Protein AF-A0AAE0LCJ3-F1 (afdb_monomer)

Organism: NCBI:txid36881

Mean predicted aligned error: 20.48 Å

Structure (mmCIF, N/CA/C/O backbone):
data_AF-A0AAE0LCJ3-F1
#
_entry.id   AF-A0AAE0LCJ3-F1
#
loop_
_atom_site.group_PDB
_atom_site.id
_atom_site.type_symbol
_atom_site.label_atom_id
_atom_site.label_alt_id
_atom_site.label_comp_id
_atom_site.label_asym_id
_atom_site.label_entity_id
_atom_site.label_seq_id
_atom_site.pdbx_PDB_ins_code
_atom_site.Cartn_x
_atom_site.Cartn_y
_atom_site.Cartn_z
_atom_site.occupancy
_atom_site.B_iso_or_equiv
_atom_site.auth_seq_id
_atom_site.auth_comp_id
_atom_site.auth_asym_id
_atom_site.auth_atom_id
_atom_site.pdbx_PDB_model_num
ATOM 1 N N . MET A 1 1 ? -15.767 -0.896 13.770 1.00 51.53 1 MET A N 1
ATOM 2 C CA . MET A 1 1 ? -16.805 -0.049 14.406 1.00 51.53 1 MET A CA 1
ATOM 3 C C . MET A 1 1 ? -17.910 -0.872 15.081 1.00 51.53 1 MET A C 1
ATOM 5 O O . MET A 1 1 ? -18.064 -0.738 16.285 1.00 51.53 1 MET A O 1
ATOM 9 N N . CYS A 1 2 ? -18.606 -1.790 14.393 1.00 55.69 2 CYS A N 1
ATOM 10 C CA . CYS A 1 2 ? -19.722 -2.552 14.998 1.00 55.69 2 CYS A CA 1
ATOM 11 C C . CYS A 1 2 ? -19.365 -3.452 16.203 1.00 55.69 2 CYS A C 1
ATOM 13 O O . CYS A 1 2 ? -20.198 -3.648 17.085 1.00 55.69 2 CYS A O 1
ATOM 15 N N . ILE A 1 3 ? -18.140 -3.984 16.270 1.00 69.19 3 ILE A N 1
ATOM 16 C CA . ILE A 1 3 ? -17.719 -4.902 17.346 1.00 69.19 3 ILE A CA 1
ATOM 17 C C . ILE A 1 3 ? -17.522 -4.151 18.672 1.00 69.19 3 ILE A C 1
ATOM 19 O O . ILE A 1 3 ? -17.992 -4.606 19.710 1.00 69.19 3 ILE A O 1
ATOM 23 N N . HIS A 1 4 ? -16.929 -2.953 18.627 1.00 63.19 4 HIS A N 1
ATOM 24 C CA . HIS A 1 4 ? -16.735 -2.117 19.816 1.00 63.19 4 HIS A CA 1
ATOM 25 C C . HIS A 1 4 ? -18.063 -1.698 20.456 1.00 63.19 4 HIS A C 1
ATOM 27 O O . HIS A 1 4 ? -18.193 -1.747 21.672 1.00 63.19 4 HIS A O 1
ATOM 33 N N . ILE A 1 5 ? -19.074 -1.358 19.651 1.00 75.56 5 ILE A N 1
ATOM 34 C CA . ILE A 1 5 ? -20.389 -0.932 20.160 1.00 75.56 5 ILE A CA 1
ATOM 35 C C . ILE A 1 5 ? -21.119 -2.096 20.844 1.00 75.56 5 ILE A C 1
ATOM 37 O O . ILE A 1 5 ? -21.722 -1.910 21.901 1.00 75.56 5 ILE A O 1
ATOM 41 N N . LYS A 1 6 ? -21.045 -3.308 20.273 1.00 80.12 6 LYS A N 1
ATOM 42 C CA . LYS A 1 6 ? -21.622 -4.514 20.888 1.00 80.12 6 LYS A CA 1
ATOM 43 C C . LYS A 1 6 ? -20.909 -4.884 22.187 1.00 80.12 6 LYS A C 1
ATOM 45 O O . LYS A 1 6 ? -21.583 -5.178 23.168 1.00 80.12 6 LYS A O 1
ATOM 50 N N . LEU A 1 7 ? -19.578 -4.811 22.211 1.00 77.75 7 LEU A N 1
ATOM 51 C CA . LEU A 1 7 ? -18.782 -5.118 23.399 1.00 77.75 7 LEU A CA 1
ATOM 52 C C . LEU A 1 7 ? -19.051 -4.121 24.534 1.00 77.75 7 LEU A C 1
ATOM 54 O O . LEU A 1 7 ? -19.268 -4.535 25.666 1.00 77.75 7 LEU A O 1
ATOM 58 N N . VAL A 1 8 ? -19.116 -2.821 24.223 1.00 79.06 8 VAL A N 1
ATOM 59 C CA . VAL A 1 8 ? -19.426 -1.768 25.203 1.00 79.06 8 VAL A CA 1
ATOM 60 C C . VAL A 1 8 ? -20.844 -1.924 25.749 1.00 79.06 8 VAL A C 1
ATOM 62 O O . VAL A 1 8 ? -21.039 -1.789 26.952 1.00 79.06 8 VAL A O 1
ATOM 65 N N . LYS A 1 9 ? -21.831 -2.267 24.909 1.00 82.25 9 LYS A N 1
ATOM 66 C CA . LYS A 1 9 ? -23.195 -2.570 25.375 1.00 82.25 9 LYS A CA 1
ATOM 67 C C . LYS A 1 9 ? -23.233 -3.779 26.306 1.00 82.25 9 LYS A C 1
ATOM 69 O O . LYS A 1 9 ? -23.871 -3.698 27.350 1.00 82.25 9 LYS A O 1
ATOM 74 N N . LEU A 1 10 ? -22.541 -4.861 25.948 1.00 83.69 10 LEU A N 1
ATOM 75 C CA . LEU A 1 10 ? -22.468 -6.070 26.767 1.00 83.69 10 LEU A CA 1
ATOM 76 C C . LEU A 1 10 ? -21.806 -5.779 28.124 1.00 83.69 10 LEU A C 1
ATOM 78 O O . LEU A 1 10 ? -22.320 -6.203 29.153 1.00 83.69 10 LEU A O 1
ATOM 82 N N . LEU A 1 11 ? -20.725 -4.991 28.124 1.00 78.50 11 LEU A N 1
ATOM 83 C CA . LEU A 1 11 ? -20.030 -4.537 29.332 1.00 78.50 11 LEU A CA 1
ATOM 84 C C . LEU A 1 11 ? -20.900 -3.633 30.206 1.00 78.50 11 LEU A C 1
ATOM 86 O O . LEU A 1 11 ? -20.932 -3.808 31.417 1.00 78.50 11 LEU A O 1
ATOM 90 N N . LEU A 1 12 ? -21.642 -2.690 29.619 1.00 80.81 12 LEU A N 1
ATOM 91 C CA . LEU A 1 12 ? -22.576 -1.854 30.380 1.00 80.81 12 LEU A CA 1
ATOM 92 C C . LEU A 1 12 ? -23.681 -2.693 31.028 1.00 80.81 12 LEU A C 1
ATOM 94 O O . LEU A 1 12 ? -24.135 -2.390 32.130 1.00 80.81 12 LEU A O 1
ATOM 98 N N . GLN A 1 13 ? -24.127 -3.733 30.328 1.00 85.06 13 GLN A N 1
ATOM 99 C CA . GLN A 1 13 ? -25.192 -4.612 30.781 1.00 85.06 13 GLN A CA 1
ATOM 100 C C . GLN A 1 13 ? -24.727 -5.515 31.929 1.00 85.06 13 GLN A C 1
ATOM 102 O O . GLN A 1 13 ? -25.437 -5.630 32.926 1.00 85.06 13 GLN A O 1
ATOM 107 N N . THR A 1 14 ? -23.518 -6.079 31.851 1.00 78.12 14 THR A N 1
ATOM 108 C CA . THR A 1 14 ? -22.923 -6.846 32.957 1.00 78.12 14 THR A CA 1
ATOM 109 C C . THR A 1 14 ? -22.584 -5.963 34.153 1.00 78.12 14 THR A C 1
ATOM 111 O O . THR A 1 14 ? -22.810 -6.373 35.288 1.00 78.12 14 THR A O 1
ATOM 114 N N . LEU A 1 15 ? -22.133 -4.727 33.927 1.00 73.56 15 LEU A N 1
ATOM 115 C CA . LEU A 1 15 ? -21.819 -3.775 34.995 1.00 73.56 15 LEU A CA 1
ATOM 116 C C . LEU A 1 15 ? -23.085 -3.303 35.729 1.00 73.56 15 LEU A C 1
ATOM 118 O O . LEU A 1 15 ? -23.072 -3.200 36.952 1.00 73.56 15 LEU A O 1
ATOM 122 N N . LYS A 1 16 ? -24.207 -3.123 35.013 1.00 79.62 16 LYS A N 1
ATOM 123 C CA . LYS A 1 16 ? -25.534 -2.902 35.621 1.00 79.62 16 LYS A CA 1
ATOM 124 C C . LYS A 1 16 ? -25.980 -4.069 36.500 1.00 79.62 16 LYS A C 1
ATOM 126 O O . LYS A 1 16 ? -26.566 -3.833 37.548 1.00 79.62 16 LYS A O 1
ATOM 131 N N . TYR A 1 17 ? -25.710 -5.301 36.072 1.00 74.75 17 TYR A N 1
ATOM 132 C CA . TYR A 1 17 ? -26.092 -6.503 36.814 1.00 74.75 17 TYR A CA 1
ATOM 133 C C . TYR A 1 17 ? -25.251 -6.684 38.089 1.00 74.75 17 TYR A C 1
ATOM 135 O O . TYR A 1 17 ? -25.765 -7.088 39.123 1.00 74.75 17 TYR A O 1
ATOM 143 N N . PHE A 1 18 ? -23.964 -6.332 38.031 1.00 68.44 18 PHE A N 1
ATOM 144 C CA . PHE A 1 18 ? -23.027 -6.455 39.152 1.00 68.44 18 PHE A CA 1
ATOM 145 C C . PHE A 1 18 ? -23.106 -5.301 40.167 1.00 68.44 18 PHE A C 1
ATOM 147 O O . PHE A 1 18 ? -22.706 -5.467 41.317 1.00 68.44 18 PHE A O 1
ATOM 154 N N . ALA A 1 19 ? -23.621 -4.133 39.773 1.00 65.38 19 ALA A N 1
ATOM 155 C CA . ALA A 1 19 ? -23.730 -2.965 40.650 1.00 65.38 19 ALA A CA 1
ATOM 156 C C . ALA A 1 19 ? -24.717 -3.147 41.822 1.00 65.38 19 ALA A C 1
ATOM 158 O O . ALA A 1 19 ? -24.674 -2.359 42.762 1.00 65.38 19 ALA A O 1
ATOM 159 N N . ALA A 1 20 ? -25.582 -4.166 41.779 1.00 69.75 20 ALA A N 1
ATOM 160 C CA . ALA A 1 20 ? -26.589 -4.418 42.808 1.00 69.75 20 ALA A CA 1
ATOM 161 C C . ALA A 1 20 ? -26.038 -5.079 44.090 1.00 69.75 20 ALA A C 1
ATOM 163 O O . ALA A 1 20 ? -26.681 -4.966 45.126 1.00 69.75 20 ALA A O 1
ATOM 164 N N . ASP A 1 21 ? -24.861 -5.722 44.039 1.00 70.62 21 ASP A N 1
ATOM 165 C CA . ASP A 1 21 ? -24.383 -6.614 45.118 1.00 70.62 21 ASP A CA 1
ATOM 166 C C . ASP A 1 21 ? -22.917 -6.388 45.550 1.00 70.62 21 ASP A C 1
ATOM 168 O O . ASP A 1 21 ? -22.392 -7.090 46.417 1.00 70.62 21 ASP A O 1
ATOM 172 N N . LEU A 1 22 ? -22.197 -5.431 44.948 1.00 61.94 22 LEU A N 1
ATOM 173 C CA . LEU A 1 22 ? -20.758 -5.255 45.185 1.00 61.94 22 LEU A CA 1
ATOM 174 C C . LEU A 1 22 ? -20.407 -4.016 46.013 1.00 61.94 22 LEU A C 1
ATOM 176 O O . LEU A 1 22 ? -20.887 -2.914 45.766 1.00 61.94 22 LEU A O 1
ATOM 180 N N . GLN A 1 23 ? -19.451 -4.196 46.933 1.00 80.88 23 GLN A N 1
ATOM 181 C CA . GLN A 1 23 ? -18.834 -3.111 47.698 1.00 80.88 23 GLN A CA 1
ATOM 182 C C . GLN A 1 23 ? -18.319 -1.978 46.787 1.00 80.88 23 GLN A C 1
ATOM 184 O O . GLN A 1 23 ? -17.722 -2.260 45.738 1.00 80.88 23 GLN A O 1
ATOM 189 N N . PRO A 1 24 ? -18.451 -0.703 47.204 1.00 80.19 24 PRO A N 1
ATOM 190 C CA . PRO A 1 24 ? -18.135 0.467 46.376 1.00 80.19 24 PRO A CA 1
ATOM 191 C C . PRO A 1 24 ? -16.690 0.471 45.852 1.00 80.19 24 PRO A C 1
ATOM 193 O O . PRO A 1 24 ? -16.437 0.915 44.734 1.00 80.19 24 PRO A O 1
ATOM 196 N N . LEU A 1 25 ? -15.749 -0.105 46.609 1.00 84.12 25 LEU A N 1
ATOM 197 C CA . LEU A 1 25 ? -14.350 -0.278 46.202 1.00 84.12 25 LEU A CA 1
ATOM 198 C C . LEU A 1 25 ? -14.185 -1.148 44.947 1.00 84.12 25 LEU A C 1
ATOM 200 O O . LEU A 1 25 ? -13.394 -0.813 44.067 1.00 84.12 25 LEU A O 1
ATOM 204 N N . ARG A 1 26 ? -14.940 -2.249 44.829 1.00 84.06 26 ARG A N 1
ATOM 205 C CA . ARG A 1 26 ? -14.873 -3.116 43.642 1.00 84.06 26 ARG A CA 1
ATOM 206 C C . ARG A 1 26 ? -15.496 -2.446 42.421 1.00 84.06 26 ARG A C 1
ATOM 208 O O . ARG A 1 26 ? -14.988 -2.615 41.317 1.00 84.06 26 ARG A O 1
ATOM 215 N N . LEU A 1 27 ? -16.562 -1.675 42.625 1.00 82.94 27 LEU A N 1
ATOM 216 C CA . LEU A 1 27 ? -17.198 -0.880 41.575 1.00 82.94 27 LEU A CA 1
ATOM 217 C C . LEU A 1 27 ? -16.239 0.184 41.030 1.00 82.94 27 LEU A C 1
ATOM 219 O O . LEU A 1 27 ? -16.097 0.317 39.817 1.00 82.94 27 LEU A O 1
ATOM 223 N N . LEU A 1 28 ? -15.523 0.877 41.919 1.00 87.44 28 LEU A N 1
ATOM 224 C CA . LEU A 1 28 ? -14.515 1.867 41.545 1.00 87.44 28 LEU A CA 1
ATOM 225 C C . LEU A 1 28 ? -13.341 1.229 40.788 1.00 87.44 28 LEU A C 1
ATOM 227 O O . LEU A 1 28 ? -12.918 1.766 39.765 1.00 87.44 28 LEU A O 1
ATOM 231 N N . LEU A 1 29 ? -12.868 0.055 41.224 1.00 89.31 29 LEU A N 1
ATOM 232 C CA . LEU A 1 29 ? -11.838 -0.711 40.512 1.00 89.31 29 LEU A CA 1
ATOM 233 C C . LEU A 1 29 ? -12.298 -1.110 39.099 1.00 89.31 29 LEU A C 1
ATOM 235 O O . LEU A 1 29 ? -11.558 -0.921 38.136 1.00 89.31 29 LEU A O 1
ATOM 239 N N . LEU A 1 30 ? -13.520 -1.634 38.963 1.00 86.00 30 LEU A N 1
ATOM 240 C CA . LEU A 1 30 ? -14.101 -2.012 37.670 1.00 86.00 30 LEU A CA 1
ATOM 241 C C . LEU A 1 30 ? -14.258 -0.808 36.743 1.00 86.00 30 LEU A C 1
ATOM 243 O O . LEU A 1 30 ? -13.934 -0.904 35.561 1.00 86.00 30 LEU A O 1
ATOM 247 N N . LEU A 1 31 ? -14.721 0.324 37.274 1.00 86.44 31 LEU A N 1
ATOM 248 C CA . LEU A 1 31 ? -14.849 1.567 36.522 1.00 86.44 31 LEU A CA 1
ATOM 249 C C . LEU A 1 31 ? -13.482 2.051 36.021 1.00 86.44 31 LEU A C 1
ATOM 251 O O . LEU A 1 31 ? -13.349 2.394 34.848 1.00 86.44 31 LEU A O 1
ATOM 255 N N . LEU A 1 32 ? -12.463 2.040 36.886 1.00 91.25 32 LEU A N 1
ATOM 256 C CA . LEU A 1 32 ? -11.096 2.419 36.529 1.00 91.25 32 LEU A CA 1
ATOM 257 C C . LEU A 1 32 ? -10.536 1.500 35.436 1.00 91.25 32 LEU A C 1
ATOM 259 O O . LEU A 1 32 ? -9.982 1.979 34.448 1.00 91.25 32 LEU A O 1
ATOM 263 N N . LEU A 1 33 ? -10.730 0.186 35.577 1.00 89.56 33 LEU A N 1
ATOM 264 C CA . LEU A 1 33 ? -10.287 -0.801 34.597 1.00 89.56 33 LEU A CA 1
ATOM 265 C C . LEU A 1 33 ? -11.012 -0.631 33.255 1.00 89.56 33 LEU A C 1
ATOM 267 O O . LEU A 1 33 ? -10.385 -0.726 32.200 1.00 89.56 33 LEU A O 1
ATOM 271 N N . LEU A 1 34 ? -12.312 -0.330 33.280 1.00 87.94 34 LEU A N 1
ATOM 272 C CA . LEU A 1 34 ? -13.101 -0.032 32.086 1.00 87.94 34 LEU A CA 1
ATOM 273 C C . LEU A 1 34 ? -12.583 1.228 31.380 1.00 87.94 34 LEU A C 1
ATOM 275 O O . LEU A 1 34 ? -12.367 1.202 30.170 1.00 87.94 34 LEU A O 1
ATOM 279 N N . LEU A 1 35 ? -12.353 2.311 32.127 1.00 89.81 35 LEU A N 1
ATOM 280 C CA . LEU A 1 35 ? -11.801 3.567 31.611 1.00 89.81 35 LEU A CA 1
ATOM 281 C C . LEU A 1 35 ? -10.420 3.362 30.987 1.00 89.81 35 LEU A C 1
ATOM 283 O O . LEU A 1 35 ? -10.173 3.846 29.882 1.00 89.81 35 LEU A O 1
ATOM 287 N N . LEU A 1 36 ? -9.549 2.604 31.655 1.00 92.50 36 LEU A N 1
ATOM 288 C CA . LEU A 1 36 ? -8.220 2.268 31.151 1.00 92.50 36 LEU A CA 1
ATOM 289 C C . LEU A 1 36 ? -8.296 1.416 29.879 1.00 92.50 36 LEU A C 1
ATOM 291 O O . LEU A 1 36 ? -7.591 1.672 28.908 1.00 92.50 36 LEU A O 1
ATOM 295 N N . SER A 1 37 ? -9.184 0.424 29.853 1.00 87.56 37 SER A N 1
ATOM 296 C CA . SER A 1 37 ? -9.390 -0.422 28.672 1.00 87.56 37 SER A CA 1
ATOM 297 C C . SER A 1 37 ? -9.914 0.394 27.491 1.00 87.56 37 SER A C 1
ATOM 299 O O . SER A 1 37 ? -9.495 0.195 26.349 1.00 87.56 37 SER A O 1
ATOM 301 N N . LEU A 1 38 ? -10.816 1.341 27.759 1.00 88.69 38 LEU A N 1
ATOM 302 C CA . LEU A 1 38 ? -11.376 2.220 26.744 1.00 88.69 38 LEU A CA 1
ATOM 303 C C . LEU A 1 38 ? -10.308 3.154 26.170 1.00 88.69 38 LEU A C 1
ATOM 305 O O . LEU A 1 38 ? -10.170 3.217 24.947 1.00 88.69 38 LEU A O 1
ATOM 309 N N . SER A 1 39 ? -9.526 3.824 27.019 1.00 92.44 39 SER A N 1
ATOM 310 C CA . SER A 1 39 ? -8.459 4.725 26.570 1.00 92.44 39 SER A CA 1
ATOM 311 C C . SER A 1 39 ? -7.391 3.981 25.765 1.00 92.44 39 SER A C 1
ATOM 313 O O . SE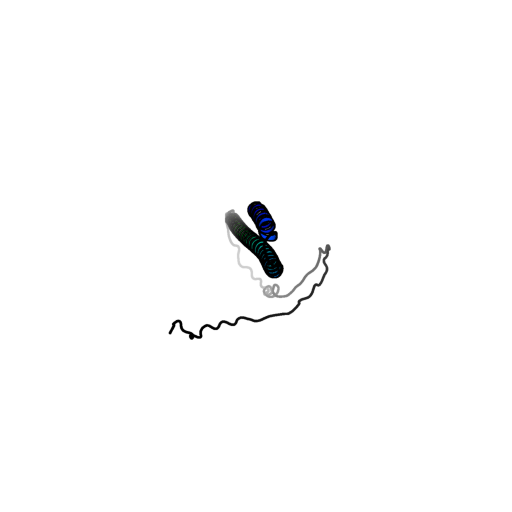R A 1 39 ? -6.974 4.455 24.707 1.00 92.44 39 SER A O 1
ATOM 315 N N . LEU A 1 40 ? -7.023 2.772 26.196 1.00 90.31 40 LEU A N 1
ATOM 316 C CA . LEU A 1 40 ? -6.055 1.925 25.505 1.00 90.31 40 LEU A CA 1
ATOM 317 C C . LEU A 1 40 ? -6.590 1.419 24.158 1.00 90.31 40 LEU A C 1
ATOM 319 O O . LEU A 1 40 ? -5.865 1.385 23.167 1.00 90.31 40 LEU A O 1
ATOM 323 N N . SER A 1 41 ? -7.880 1.091 24.072 1.00 89.75 41 SER A N 1
ATOM 324 C CA . SER A 1 41 ? -8.492 0.715 22.793 1.00 89.75 41 SER A CA 1
ATOM 325 C C . SER A 1 41 ? -8.528 1.875 21.792 1.00 89.75 41 SER A C 1
ATOM 327 O O . SER A 1 41 ? -8.272 1.679 20.602 1.00 89.75 41 SER A O 1
ATOM 329 N N . GLN A 1 42 ? -8.790 3.096 22.267 1.00 91.06 42 GLN A N 1
ATOM 330 C CA . GLN A 1 42 ? -8.796 4.291 21.429 1.00 91.06 42 GLN A CA 1
ATOM 331 C C . GLN A 1 42 ? -7.393 4.608 20.914 1.00 91.06 42 GLN A C 1
ATOM 333 O O . GLN A 1 42 ? -7.226 4.799 19.709 1.00 91.06 42 GLN A O 1
ATOM 338 N N . SER A 1 43 ? -6.381 4.594 21.783 1.00 92.25 43 SER A N 1
ATOM 339 C CA . SER A 1 43 ? -4.998 4.864 21.380 1.00 92.25 43 SER A CA 1
ATOM 340 C C . SER A 1 43 ? -4.486 3.841 20.364 1.00 92.25 43 SER A C 1
ATOM 342 O O . SER A 1 43 ? -3.920 4.231 19.343 1.00 92.25 43 SER A O 1
ATOM 344 N N . LEU A 1 44 ? -4.772 2.550 20.562 1.00 91.88 44 LEU A N 1
ATOM 345 C CA . LEU A 1 44 ? -4.441 1.503 19.592 1.00 91.88 44 LEU A CA 1
ATOM 346 C C . LEU A 1 44 ? -5.153 1.710 18.254 1.00 91.88 44 LEU A C 1
ATOM 348 O O . LEU A 1 44 ? -4.537 1.562 17.200 1.00 91.88 44 LEU A O 1
ATOM 352 N N . SER A 1 45 ? -6.434 2.083 18.271 1.00 90.31 45 SER A N 1
ATOM 353 C CA . SER A 1 45 ? -7.183 2.333 17.036 1.00 90.31 45 SER A CA 1
ATOM 354 C C . SER A 1 45 ? -6.606 3.501 16.228 1.00 90.31 45 SER A C 1
ATOM 356 O O . SER A 1 45 ? -6.482 3.400 15.006 1.00 90.31 45 SER A O 1
ATOM 358 N N . LEU A 1 46 ? -6.184 4.574 16.907 1.00 92.12 46 LEU A N 1
ATOM 359 C CA . LEU A 1 46 ? -5.528 5.721 16.283 1.00 92.12 46 LEU A CA 1
ATOM 360 C C . LEU A 1 46 ? -4.146 5.351 15.746 1.00 92.12 46 LEU A C 1
ATOM 362 O O . LEU A 1 46 ? -3.802 5.747 14.635 1.00 92.12 46 LEU A O 1
ATOM 366 N N . LEU A 1 47 ? -3.378 4.552 16.487 1.00 94.69 47 LEU A N 1
ATOM 367 C CA . LEU A 1 47 ? -2.068 4.079 16.051 1.00 94.69 47 LEU A CA 1
ATOM 368 C C . LEU A 1 47 ? -2.172 3.198 14.799 1.00 94.69 47 LEU A C 1
ATOM 370 O O . LEU A 1 47 ? -1.416 3.392 13.850 1.00 94.69 47 LEU A O 1
ATOM 374 N N . LEU A 1 48 ? -3.143 2.282 14.746 1.00 94.12 48 LEU A N 1
ATOM 375 C CA . LEU A 1 48 ? -3.405 1.469 13.556 1.00 94.12 48 LEU A CA 1
ATOM 376 C C . LEU A 1 48 ? -3.840 2.323 12.361 1.00 94.12 48 LEU A C 1
ATOM 378 O O . LEU A 1 48 ? -3.398 2.079 11.236 1.00 94.12 48 LEU A O 1
ATOM 382 N N . LEU A 1 49 ? -4.685 3.332 12.590 1.00 94.19 49 LEU A N 1
ATOM 383 C CA . LEU A 1 49 ? -5.086 4.275 11.549 1.00 94.19 49 LEU A CA 1
ATOM 384 C C . LEU A 1 49 ? -3.877 5.050 11.011 1.00 94.19 49 LEU A C 1
ATOM 386 O O . LEU A 1 49 ? -3.707 5.145 9.796 1.00 94.19 49 LEU A O 1
ATOM 390 N N . LEU A 1 50 ? -3.021 5.552 11.902 1.00 95.56 50 LEU A N 1
ATOM 391 C CA . LEU A 1 50 ? -1.803 6.273 11.546 1.00 95.56 50 LEU A CA 1
ATOM 392 C C . LEU A 1 50 ? -0.841 5.387 10.752 1.00 95.56 50 LEU A C 1
ATOM 394 O O . LEU A 1 50 ? -0.321 5.815 9.726 1.00 95.56 50 LEU A O 1
ATOM 398 N N . LEU A 1 51 ? -0.648 4.137 11.175 1.00 95.81 51 LEU A N 1
ATOM 399 C CA . LEU A 1 51 ? 0.210 3.183 10.475 1.00 95.81 51 LEU A CA 1
ATOM 400 C C . LEU A 1 51 ? -0.324 2.872 9.070 1.00 95.81 51 LEU A C 1
ATOM 402 O O . LEU A 1 51 ? 0.441 2.802 8.109 1.00 95.81 51 LEU A O 1
ATOM 406 N N . ARG A 1 52 ? -1.648 2.746 8.928 1.00 95.50 52 ARG A N 1
ATOM 407 C CA . ARG A 1 52 ? -2.299 2.550 7.628 1.00 95.50 52 ARG A CA 1
ATOM 408 C C . ARG A 1 52 ? -2.140 3.768 6.720 1.00 95.50 52 ARG A C 1
ATOM 410 O O . ARG A 1 52 ? -1.847 3.600 5.540 1.00 95.50 52 ARG A O 1
ATOM 417 N N . LEU A 1 53 ? -2.308 4.975 7.260 1.00 96.12 53 LEU A N 1
ATOM 418 C CA . LEU A 1 53 ? -2.066 6.227 6.538 1.00 96.12 53 LEU A CA 1
ATOM 419 C C . LEU A 1 53 ? -0.608 6.332 6.087 1.00 96.12 53 LEU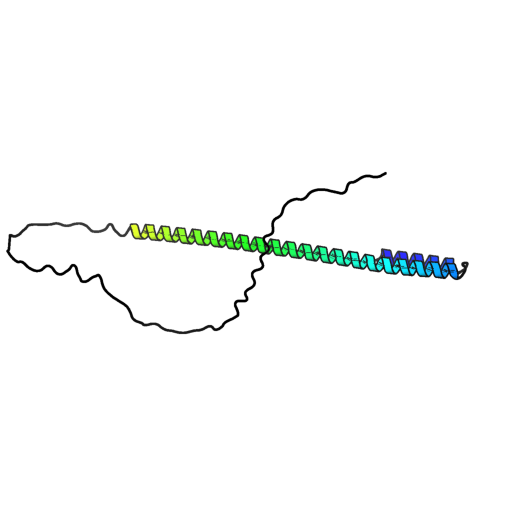 A C 1
ATOM 421 O O . LEU A 1 53 ? -0.354 6.659 4.933 1.00 96.12 53 LEU A O 1
ATOM 425 N N . LEU A 1 54 ? 0.340 5.995 6.963 1.00 96.81 54 LEU A N 1
ATOM 426 C CA . LEU A 1 54 ? 1.766 5.995 6.649 1.00 96.81 54 LEU A CA 1
ATOM 427 C C . LEU A 1 54 ? 2.098 4.991 5.539 1.00 96.81 54 LEU A C 1
ATOM 429 O O . LEU A 1 54 ? 2.817 5.327 4.604 1.00 96.81 54 LEU A O 1
ATOM 433 N N . SER A 1 55 ? 1.545 3.779 5.609 1.00 97.00 55 SER A N 1
ATOM 434 C CA . SER A 1 55 ? 1.705 2.767 4.561 1.00 97.00 55 SER A CA 1
ATOM 435 C C . SER A 1 55 ? 1.141 3.243 3.219 1.00 97.00 55 SER A C 1
ATOM 437 O O . SER A 1 55 ? 1.795 3.074 2.192 1.00 97.00 55 SER A O 1
ATOM 439 N N . LEU A 1 56 ? -0.027 3.890 3.222 1.00 97.19 56 LEU A N 1
ATOM 440 C CA . LEU A 1 56 ? -0.631 4.452 2.014 1.00 97.19 56 LEU A CA 1
ATOM 441 C C . LEU A 1 56 ? 0.206 5.601 1.443 1.00 97.19 56 LEU A C 1
ATOM 443 O O . LEU A 1 56 ? 0.412 5.662 0.234 1.00 97.19 56 LEU A O 1
ATOM 447 N N . LEU A 1 57 ? 0.731 6.477 2.302 1.00 97.44 57 LEU A N 1
ATOM 448 C CA . LEU A 1 57 ? 1.632 7.554 1.901 1.00 97.44 57 LEU A CA 1
ATOM 449 C C . LEU A 1 57 ? 2.919 7.000 1.278 1.00 97.44 57 LEU A C 1
ATOM 451 O O . LEU A 1 57 ? 3.350 7.479 0.233 1.00 97.44 57 LEU A O 1
ATOM 455 N N . LEU A 1 58 ? 3.509 5.969 1.889 1.00 97.62 58 LEU A N 1
ATOM 456 C CA . LEU A 1 58 ? 4.702 5.304 1.370 1.00 97.62 58 LEU A CA 1
ATOM 457 C C . LEU A 1 58 ? 4.431 4.652 0.009 1.00 97.62 58 LEU A C 1
ATOM 459 O O . LEU A 1 58 ? 5.239 4.785 -0.906 1.00 97.62 58 LEU A O 1
ATOM 463 N N . LEU A 1 59 ? 3.281 3.990 -0.143 1.00 97.69 59 LEU A N 1
ATOM 464 C CA . LEU A 1 59 ? 2.857 3.403 -1.411 1.00 97.69 59 LEU A CA 1
ATOM 465 C C . LEU A 1 59 ? 2.688 4.474 -2.494 1.00 97.69 59 LEU A C 1
ATOM 467 O O . LEU A 1 59 ? 3.157 4.292 -3.614 1.00 97.69 59 LEU A O 1
ATOM 471 N N . LEU A 1 60 ? 2.054 5.599 -2.157 1.00 98.00 60 LEU A N 1
ATOM 472 C CA . LEU A 1 60 ? 1.880 6.723 -3.073 1.00 98.00 60 LEU A CA 1
ATOM 473 C C . LEU A 1 60 ? 3.231 7.313 -3.493 1.00 98.00 60 LEU A C 1
ATOM 475 O O . LEU A 1 60 ? 3.442 7.578 -4.674 1.00 98.00 60 LEU A O 1
ATOM 479 N N . LEU A 1 61 ? 4.154 7.480 -2.545 1.00 97.94 61 LEU A N 1
ATOM 480 C CA . LEU A 1 61 ? 5.505 7.962 -2.818 1.00 97.94 61 LEU A CA 1
ATOM 481 C C . LEU A 1 61 ? 6.262 7.006 -3.747 1.00 97.94 61 LEU A C 1
ATOM 483 O O . LEU A 1 61 ? 6.892 7.451 -4.704 1.00 97.94 61 LEU A O 1
ATOM 487 N N . LEU A 1 62 ? 6.170 5.698 -3.496 1.00 97.94 62 LEU A N 1
ATOM 488 C CA . LEU A 1 62 ? 6.779 4.676 -4.344 1.00 97.94 62 LEU A CA 1
ATOM 489 C C . LEU A 1 62 ? 6.193 4.700 -5.760 1.00 97.94 62 LEU A C 1
ATOM 491 O O . LEU A 1 62 ? 6.940 4.641 -6.734 1.00 97.94 62 LEU A O 1
ATOM 495 N N . LEU A 1 63 ? 4.870 4.828 -5.882 1.00 98.12 63 LEU A N 1
ATOM 496 C CA . LEU A 1 63 ? 4.190 4.930 -7.170 1.00 98.12 63 LEU A CA 1
ATOM 497 C C . LEU A 1 63 ? 4.627 6.183 -7.936 1.00 98.12 63 LEU A C 1
ATOM 499 O O . LEU A 1 63 ? 4.904 6.108 -9.130 1.00 98.12 63 LEU A O 1
ATOM 503 N N . LEU A 1 64 ? 4.727 7.323 -7.249 1.00 98.25 64 LEU A N 1
ATOM 504 C CA . LEU A 1 64 ? 5.200 8.572 -7.836 1.00 98.25 64 LEU A CA 1
ATOM 505 C C . LEU A 1 64 ? 6.646 8.446 -8.325 1.00 98.25 64 LEU A C 1
ATOM 507 O O . LEU A 1 64 ? 6.960 8.884 -9.429 1.00 98.25 64 LEU A O 1
ATOM 511 N N . LEU A 1 65 ? 7.517 7.818 -7.531 1.00 98.25 65 LEU A N 1
ATOM 512 C CA . LEU A 1 65 ? 8.904 7.567 -7.911 1.00 98.25 65 LEU A CA 1
ATOM 513 C C . LEU A 1 65 ? 8.989 6.659 -9.143 1.00 98.25 65 LEU A C 1
ATOM 515 O O . LEU A 1 65 ? 9.746 6.949 -10.067 1.00 98.25 65 LEU A O 1
ATOM 519 N N . LEU A 1 66 ? 8.193 5.589 -9.177 1.00 98.38 66 LEU A N 1
ATOM 520 C CA . LEU A 1 66 ? 8.121 4.682 -10.320 1.00 98.38 66 LEU A CA 1
ATOM 521 C C . LEU A 1 66 ? 7.648 5.413 -11.581 1.00 98.38 66 LEU A C 1
ATOM 523 O O . LEU A 1 66 ? 8.230 5.238 -12.650 1.00 98.38 66 LEU A O 1
ATOM 527 N N . LEU A 1 67 ? 6.627 6.263 -11.455 1.00 98.19 67 LEU A N 1
ATOM 528 C CA . LEU A 1 67 ? 6.121 7.073 -12.558 1.00 98.19 67 LEU A CA 1
ATOM 529 C C . LEU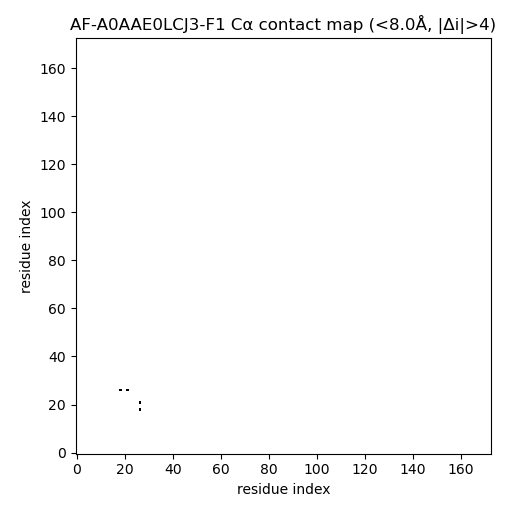 A 1 67 ? 7.180 8.059 -13.067 1.00 98.19 67 LEU A C 1
ATOM 531 O O . LEU A 1 67 ? 7.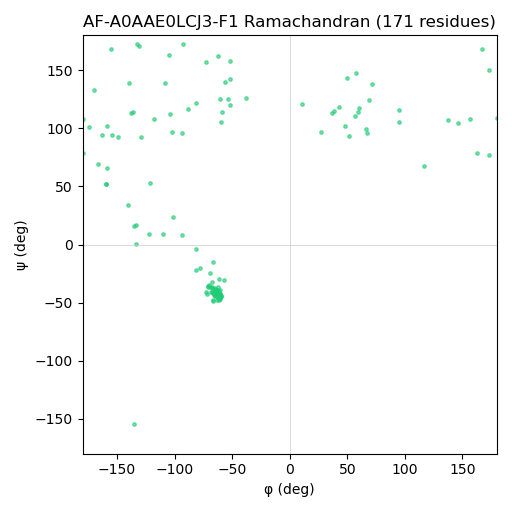366 8.190 -14.275 1.00 98.19 67 LEU A O 1
ATOM 535 N N . LEU A 1 68 ? 7.900 8.720 -12.158 1.00 98.38 68 LEU A N 1
ATOM 536 C CA . LEU A 1 68 ? 8.985 9.633 -12.509 1.00 98.38 68 LEU A CA 1
ATOM 537 C C . LEU A 1 68 ? 10.114 8.902 -13.244 1.00 98.38 68 LEU A C 1
ATOM 539 O O . LEU A 1 68 ? 10.613 9.396 -14.253 1.00 98.38 68 LEU A O 1
ATOM 543 N N . LEU A 1 69 ? 10.490 7.713 -12.770 1.00 98.31 69 LEU A N 1
ATOM 544 C CA . LEU A 1 69 ? 11.494 6.874 -13.417 1.00 98.31 69 LEU A CA 1
ATOM 545 C C . LEU A 1 69 ? 11.051 6.458 -14.824 1.00 98.31 69 LEU A C 1
ATOM 547 O O . LEU A 1 69 ? 11.837 6.544 -15.766 1.00 98.31 69 LEU A O 1
ATOM 551 N N . LEU A 1 70 ? 9.791 6.046 -14.980 1.00 98.31 70 LEU A N 1
ATOM 552 C CA . LEU A 1 70 ? 9.222 5.687 -16.276 1.00 98.31 70 LEU A CA 1
ATOM 553 C C . LEU A 1 70 ? 9.235 6.879 -17.241 1.00 98.31 70 LEU A C 1
ATOM 555 O O . LEU A 1 70 ? 9.620 6.730 -18.399 1.00 98.31 70 LEU A O 1
ATOM 559 N N . LEU A 1 71 ? 8.854 8.064 -16.760 1.00 98.25 71 LEU A N 1
ATOM 560 C CA . LEU A 1 71 ? 8.885 9.293 -17.547 1.00 98.25 71 LEU A CA 1
ATOM 561 C C . LEU A 1 71 ? 10.311 9.636 -17.992 1.00 98.25 71 LEU A C 1
ATOM 563 O O . LEU A 1 71 ? 10.527 9.969 -19.157 1.00 98.25 71 LEU A O 1
ATOM 567 N N . LEU A 1 72 ? 11.287 9.520 -17.089 1.00 98.25 72 LEU A N 1
ATOM 568 C CA . LEU A 1 72 ? 12.695 9.749 -17.404 1.00 98.25 72 LEU A CA 1
ATOM 569 C C . LEU A 1 72 ? 13.197 8.765 -18.468 1.00 98.25 72 LEU A C 1
ATOM 571 O O . LEU A 1 72 ? 13.868 9.172 -19.415 1.00 98.25 72 LEU A O 1
ATOM 575 N N . LEU A 1 73 ? 12.843 7.485 -18.340 1.00 98.25 73 LEU A N 1
ATOM 576 C CA . LEU A 1 73 ? 13.196 6.455 -19.314 1.00 98.25 73 LEU A CA 1
ATOM 577 C C . LEU A 1 73 ? 12.588 6.754 -20.690 1.00 98.25 73 LEU A C 1
ATOM 579 O O . LEU A 1 73 ? 13.278 6.655 -21.704 1.00 98.25 73 LEU A O 1
ATOM 583 N N . LEU A 1 74 ? 11.317 7.157 -20.731 1.00 98.25 74 LEU A N 1
ATOM 584 C CA . LEU A 1 74 ? 10.639 7.537 -21.968 1.00 98.25 74 LEU A CA 1
ATOM 585 C C . LEU A 1 74 ? 11.312 8.748 -22.626 1.00 98.25 74 LEU A C 1
ATOM 587 O O . LEU A 1 74 ? 11.539 8.744 -23.835 1.00 98.25 74 LEU A O 1
ATOM 591 N N . LEU A 1 75 ? 11.669 9.762 -21.835 1.00 98.06 75 LEU A N 1
ATOM 592 C CA . LEU A 1 75 ? 12.376 10.943 -22.323 1.00 98.06 75 LEU A CA 1
ATOM 593 C C . LEU A 1 75 ? 13.747 10.574 -22.903 1.00 98.06 75 LEU A C 1
ATOM 595 O O . LEU A 1 75 ? 14.112 11.058 -23.973 1.00 98.06 75 LEU A O 1
ATOM 599 N N . LEU A 1 76 ? 14.487 9.691 -22.230 1.00 98.12 76 LEU A N 1
ATOM 600 C CA . LEU A 1 76 ? 15.771 9.190 -22.714 1.00 98.12 76 LEU A CA 1
ATOM 601 C C . LEU A 1 76 ? 15.616 8.439 -24.042 1.00 98.12 76 LEU A C 1
ATOM 603 O O . LEU A 1 76 ? 16.388 8.668 -24.974 1.00 98.12 76 LEU A O 1
ATOM 607 N N . LEU A 1 77 ? 14.603 7.576 -24.150 1.00 98.00 77 LEU A N 1
ATOM 608 C CA . LEU A 1 77 ? 14.306 6.845 -25.380 1.00 98.00 77 LEU A CA 1
ATOM 609 C C . LEU A 1 77 ? 13.970 7.802 -26.531 1.00 98.00 77 LEU A C 1
ATOM 611 O O . LEU A 1 77 ? 14.481 7.640 -27.640 1.00 98.00 77 LEU A O 1
ATOM 615 N N . LEU A 1 78 ? 13.151 8.821 -26.262 1.00 97.94 78 LEU A N 1
ATOM 616 C CA . LEU A 1 78 ? 12.803 9.849 -27.237 1.00 97.94 78 LEU A CA 1
ATOM 617 C C . LEU A 1 78 ? 14.042 10.627 -27.694 1.00 97.94 78 LEU A C 1
ATOM 619 O O . LEU A 1 78 ? 14.224 10.841 -28.891 1.00 97.94 78 LEU A O 1
ATOM 623 N N . LEU A 1 79 ? 14.917 11.011 -26.762 1.00 97.81 79 LEU A N 1
ATOM 624 C CA . LEU A 1 79 ? 16.168 11.698 -27.074 1.00 97.81 79 LEU A CA 1
ATOM 625 C C . LEU A 1 79 ? 17.068 10.838 -27.969 1.00 97.81 79 LEU A C 1
ATOM 627 O O . LEU A 1 79 ? 17.611 11.334 -28.957 1.00 97.81 79 LEU A O 1
ATOM 631 N N . LEU A 1 80 ? 17.194 9.546 -27.659 1.00 97.69 80 LEU A N 1
ATOM 632 C CA . LEU A 1 80 ? 17.973 8.604 -28.458 1.00 97.69 80 LEU A CA 1
ATOM 633 C C . LEU A 1 80 ? 17.396 8.452 -29.872 1.00 97.69 80 LEU A C 1
ATOM 635 O O . LEU A 1 80 ? 18.145 8.458 -30.852 1.00 97.69 80 LEU A O 1
ATOM 639 N N . LEU A 1 81 ? 16.069 8.361 -29.992 1.00 97.56 81 LEU A N 1
ATOM 640 C CA . LEU A 1 81 ? 15.382 8.312 -31.281 1.00 97.56 81 LEU A CA 1
ATOM 641 C C . LEU A 1 81 ? 15.646 9.580 -32.100 1.00 97.56 81 LEU A C 1
ATOM 643 O O . LEU A 1 81 ? 15.979 9.494 -33.283 1.00 97.56 81 LEU A O 1
ATOM 647 N N . LEU A 1 82 ? 15.554 10.750 -31.467 1.00 97.25 82 LEU A N 1
ATOM 648 C CA . LEU A 1 82 ? 15.799 12.038 -32.110 1.00 97.25 82 LEU A CA 1
ATOM 649 C C . LEU A 1 82 ? 17.255 12.166 -32.579 1.00 97.25 82 LEU A C 1
ATOM 651 O O . LEU A 1 82 ? 17.514 12.632 -33.689 1.00 97.25 82 LEU A O 1
ATOM 655 N N . LEU A 1 83 ? 18.207 11.703 -31.764 1.00 97.25 83 LEU A N 1
ATOM 656 C CA . LEU A 1 83 ? 19.623 11.675 -32.119 1.00 97.25 83 LEU A CA 1
ATOM 657 C C . LEU A 1 83 ? 19.877 10.759 -33.320 1.00 97.25 83 LEU A C 1
ATOM 659 O O . LEU A 1 83 ? 20.558 11.162 -34.263 1.00 97.25 83 LEU A O 1
ATOM 663 N N . ARG A 1 84 ? 19.287 9.558 -33.329 1.00 97.38 84 ARG A N 1
ATOM 664 C CA . ARG A 1 84 ? 19.373 8.625 -34.461 1.00 97.38 84 ARG A CA 1
ATOM 665 C C . ARG A 1 84 ? 18.799 9.239 -35.736 1.00 97.38 84 ARG A C 1
ATOM 667 O O . ARG A 1 84 ? 19.428 9.138 -36.788 1.00 97.38 84 ARG A O 1
ATOM 674 N N . LEU A 1 85 ? 17.648 9.906 -35.642 1.00 97.38 85 LEU A N 1
ATOM 675 C CA . LEU A 1 85 ? 17.035 10.595 -36.775 1.00 97.38 85 LEU A CA 1
ATOM 676 C C . LEU A 1 85 ? 17.961 11.695 -37.309 1.00 97.38 85 LEU A C 1
ATOM 678 O O . LEU A 1 85 ? 18.242 11.736 -38.505 1.00 97.38 85 LEU A O 1
ATOM 682 N N . ARG A 1 86 ? 18.515 12.533 -36.428 1.00 97.25 86 ARG A N 1
ATOM 683 C CA . ARG A 1 86 ? 19.453 13.595 -36.813 1.00 97.25 86 ARG A CA 1
ATOM 684 C C . ARG A 1 86 ? 20.705 13.042 -37.496 1.00 97.25 86 ARG A C 1
ATOM 686 O O . ARG A 1 86 ? 21.112 13.578 -38.522 1.00 97.25 86 ARG A O 1
ATOM 693 N N . LEU A 1 87 ? 21.288 11.965 -36.967 1.00 96.31 87 LEU A N 1
ATOM 694 C CA . LEU A 1 87 ? 22.438 11.294 -37.582 1.00 96.31 87 LEU A CA 1
ATOM 695 C C . LEU A 1 87 ? 22.093 10.732 -38.966 1.00 96.31 87 LEU A C 1
ATOM 697 O O . LEU A 1 87 ? 22.865 10.912 -39.903 1.00 96.31 87 LEU A O 1
ATOM 701 N N . SER A 1 88 ? 20.918 10.114 -39.121 1.00 96.56 88 SER A N 1
ATOM 702 C CA . SER A 1 88 ? 20.471 9.597 -40.420 1.00 96.56 88 SER A CA 1
ATOM 703 C C . SER A 1 88 ? 20.263 10.705 -41.459 1.00 96.56 88 SER A C 1
ATOM 705 O O . SER A 1 88 ? 20.665 10.548 -42.609 1.00 96.56 88 SER A O 1
ATOM 707 N N . LEU A 1 89 ? 19.719 11.856 -41.049 1.00 95.12 89 LEU A N 1
ATOM 708 C CA . LEU A 1 89 ? 19.553 13.024 -41.915 1.00 95.12 89 LEU A CA 1
ATOM 709 C C . LEU A 1 89 ? 20.900 13.625 -42.326 1.00 95.12 89 LEU A C 1
ATOM 711 O O . LEU A 1 89 ? 21.079 13.970 -43.491 1.00 95.12 89 LEU A O 1
ATOM 715 N N . LEU A 1 90 ? 21.856 13.718 -41.395 1.00 95.25 90 LEU A N 1
ATOM 716 C CA . LEU A 1 90 ? 23.214 14.181 -41.692 1.00 95.25 90 LEU A CA 1
ATOM 717 C C . LEU A 1 90 ? 23.913 13.263 -42.698 1.00 95.25 90 LEU A C 1
ATOM 719 O O . LEU A 1 90 ? 24.492 13.755 -43.662 1.00 95.25 90 LEU A O 1
ATOM 723 N N . LEU A 1 91 ? 23.812 11.943 -42.515 1.00 94.31 91 LEU A N 1
ATOM 724 C CA . LEU A 1 91 ? 24.349 10.962 -43.461 1.00 94.31 91 LEU A CA 1
ATOM 725 C C . LEU A 1 91 ? 23.708 11.103 -44.845 1.00 94.31 91 LEU A C 1
ATOM 727 O O . LEU A 1 91 ? 24.421 11.140 -45.843 1.00 94.31 91 LEU A O 1
ATOM 731 N N . LEU A 1 92 ? 22.382 11.243 -44.917 1.00 94.50 92 LEU A N 1
ATOM 732 C CA . LEU A 1 92 ? 21.673 11.431 -46.184 1.00 94.50 92 LEU A CA 1
ATOM 733 C C . LEU A 1 92 ? 22.118 12.710 -46.910 1.00 94.50 92 LEU A C 1
ATOM 735 O O . LEU A 1 92 ? 22.327 12.696 -48.124 1.00 94.50 92 LEU A O 1
ATOM 739 N N . LEU A 1 93 ? 22.287 13.810 -46.172 1.00 93.25 93 LEU A N 1
ATOM 740 C CA . LEU A 1 93 ? 22.746 15.085 -46.723 1.00 93.25 93 LEU A CA 1
ATOM 741 C C . LEU A 1 93 ? 24.183 14.972 -47.253 1.00 93.25 93 LEU A C 1
ATOM 743 O O . LEU A 1 93 ? 24.470 15.470 -48.341 1.00 93.25 93 LEU A O 1
ATOM 747 N N . LEU A 1 94 ? 25.051 14.259 -46.533 1.00 91.94 94 LEU A N 1
ATOM 748 C CA . LEU A 1 94 ? 26.447 14.031 -46.911 1.00 91.94 94 LEU A CA 1
ATOM 749 C C . LEU A 1 94 ? 26.588 13.102 -48.132 1.00 91.94 94 LEU A C 1
ATOM 751 O O . LEU A 1 94 ? 27.443 13.327 -48.990 1.00 91.94 94 LEU A O 1
ATOM 755 N N . LEU A 1 95 ? 25.712 12.102 -48.277 1.00 89.75 95 LEU A N 1
ATOM 756 C CA . LEU A 1 95 ? 25.628 11.321 -49.516 1.00 89.75 95 LEU A CA 1
ATOM 757 C C . LEU A 1 95 ? 25.172 12.190 -50.696 1.00 89.75 95 LEU A C 1
ATOM 759 O O . LEU A 1 95 ? 25.756 12.115 -51.776 1.00 89.75 95 LEU A O 1
ATOM 763 N N . LYS A 1 96 ? 24.160 13.041 -50.495 1.00 89.50 96 LYS A N 1
ATOM 764 C CA . LYS A 1 96 ? 23.625 13.903 -51.558 1.00 89.50 96 LYS A CA 1
ATOM 765 C C . LYS A 1 96 ? 24.642 14.942 -52.044 1.00 89.50 96 LYS A C 1
ATOM 767 O O . LYS A 1 96 ? 24.702 15.209 -53.243 1.00 89.50 96 LYS A O 1
ATOM 772 N N . SER A 1 97 ? 25.463 15.505 -51.156 1.00 82.31 97 SER A N 1
ATOM 773 C CA . SER A 1 97 ? 26.532 16.430 -51.559 1.00 82.31 97 SER A CA 1
ATOM 774 C C . SER A 1 97 ? 27.642 15.732 -52.354 1.00 82.31 97 SER A C 1
ATOM 776 O O . SER A 1 97 ? 28.191 16.325 -53.280 1.00 82.31 97 SER A O 1
ATOM 778 N N . SER A 1 98 ? 27.915 14.457 -52.066 1.00 72.12 98 SER A N 1
ATOM 779 C CA . SER A 1 98 ? 28.953 13.669 -52.747 1.00 72.12 98 SER A CA 1
ATOM 780 C C . SER A 1 98 ? 28.617 13.348 -54.211 1.00 72.12 98 SER A C 1
ATOM 782 O O . SER A 1 98 ? 29.515 13.165 -55.024 1.00 72.12 98 SER A O 1
ATOM 784 N N . THR A 1 99 ? 27.334 13.328 -54.588 1.00 61.72 99 THR A N 1
ATOM 785 C CA . THR A 1 99 ? 26.906 13.077 -55.979 1.00 61.72 99 THR A CA 1
ATOM 786 C C . THR A 1 99 ? 26.969 14.305 -56.899 1.00 61.72 99 THR A C 1
ATOM 788 O O . THR A 1 99 ? 26.717 14.183 -58.094 1.00 61.72 99 THR A O 1
ATOM 791 N N . SER A 1 100 ? 27.311 15.490 -56.379 1.00 55.53 100 SER A N 1
ATOM 792 C CA . SER A 1 100 ? 27.276 16.757 -57.132 1.00 55.53 100 SER A CA 1
ATOM 793 C C . SER A 1 100 ? 28.606 17.158 -57.798 1.00 55.53 100 SER A C 1
ATOM 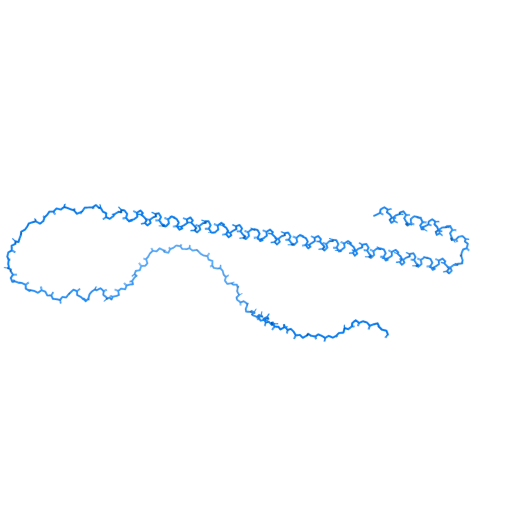795 O O . SER A 1 100 ? 28.702 18.275 -58.305 1.00 55.53 100 SER A O 1
ATOM 797 N N . THR A 1 101 ? 29.638 16.308 -57.816 1.00 53.69 101 THR A N 1
ATOM 798 C CA . THR A 1 101 ? 30.976 16.678 -58.334 1.00 53.69 101 THR A CA 1
ATOM 799 C C . THR A 1 101 ? 31.385 16.014 -59.651 1.00 53.69 101 THR A C 1
ATOM 801 O O . THR A 1 101 ? 32.517 16.206 -60.082 1.00 53.69 101 THR A O 1
ATOM 804 N N . HIS A 1 102 ? 30.498 15.297 -60.352 1.00 46.72 102 HIS A N 1
ATOM 805 C CA . HIS A 1 102 ? 30.883 14.585 -61.579 1.00 46.72 102 HIS A CA 1
ATOM 806 C C . HIS A 1 102 ? 30.097 14.995 -62.833 1.00 46.72 102 HIS A C 1
ATOM 808 O O . HIS A 1 102 ? 29.574 14.143 -63.544 1.00 46.72 102 HIS A O 1
ATOM 814 N N . VAL A 1 103 ? 30.038 16.292 -63.161 1.00 53.25 103 VAL A N 1
ATOM 815 C CA . VAL A 1 103 ? 29.715 16.719 -64.534 1.00 53.25 103 VAL A CA 1
ATOM 816 C C . VAL A 1 103 ? 30.617 17.877 -64.965 1.00 53.25 103 VAL A C 1
ATOM 818 O O . VAL A 1 103 ? 30.470 18.999 -64.487 1.00 53.25 103 VAL A O 1
ATOM 821 N N . ARG A 1 104 ? 31.462 17.561 -65.960 1.00 49.34 104 ARG A N 1
ATOM 822 C CA . ARG A 1 104 ? 32.012 18.414 -67.035 1.00 49.34 104 ARG A CA 1
ATOM 823 C C . ARG A 1 104 ? 33.532 18.627 -67.037 1.00 49.34 104 ARG A C 1
ATOM 825 O O . ARG A 1 104 ? 34.021 19.744 -66.940 1.00 49.34 104 ARG A O 1
ATOM 832 N N . SER A 1 105 ? 34.263 17.545 -67.306 1.00 59.97 105 SER A N 1
ATOM 833 C CA . SER A 1 105 ? 35.499 17.602 -68.094 1.00 59.97 105 SER A CA 1
ATOM 834 C C . SER A 1 105 ? 35.227 17.063 -69.501 1.00 59.97 105 SER A C 1
ATOM 836 O O . SER A 1 105 ? 34.971 15.872 -69.653 1.00 59.97 105 SER A O 1
ATOM 838 N N . SER A 1 106 ? 35.291 17.928 -70.512 1.00 52.66 106 SER A N 1
ATOM 839 C CA . SER A 1 106 ? 35.693 17.578 -71.884 1.00 52.66 106 SER A CA 1
ATOM 840 C C . SER A 1 106 ? 35.655 18.848 -72.733 1.00 52.66 106 SER A C 1
ATOM 842 O O . SER A 1 106 ? 34.560 19.344 -72.997 1.00 52.66 106 SER A O 1
ATOM 844 N N . HIS A 1 107 ? 36.804 19.408 -73.123 1.00 52.34 107 HIS A N 1
ATOM 845 C CA . HIS A 1 107 ? 37.340 19.335 -74.497 1.00 52.34 107 HIS A CA 1
ATOM 846 C C . HIS A 1 107 ? 38.503 20.345 -74.716 1.00 52.34 107 HIS A C 1
ATOM 848 O O . HIS A 1 107 ? 38.769 21.135 -73.814 1.00 52.34 107 HIS A O 1
ATOM 854 N N . PRO A 1 108 ? 39.268 20.252 -75.825 1.00 53.75 108 PRO A N 1
ATOM 855 C CA . PRO A 1 108 ? 40.674 19.877 -75.835 1.00 53.75 108 PRO A CA 1
ATOM 856 C C . PRO A 1 108 ? 41.629 21.059 -76.072 1.00 53.75 108 PRO A C 1
ATOM 858 O O . PRO A 1 108 ? 41.263 22.111 -76.590 1.00 53.75 108 PRO A O 1
ATOM 861 N N . GLU A 1 109 ? 42.882 20.805 -75.729 1.00 49.84 109 GLU A N 1
ATOM 862 C CA . GLU A 1 109 ? 44.081 21.527 -76.151 1.00 49.84 109 GLU A CA 1
ATOM 863 C C . GLU A 1 109 ? 44.196 21.558 -77.690 1.00 49.84 109 GLU A C 1
ATOM 865 O O . GLU A 1 109 ? 43.892 20.551 -78.342 1.00 49.84 109 GLU A O 1
ATOM 870 N N . PRO A 1 110 ? 44.610 22.696 -78.275 1.00 54.72 110 PRO A N 1
ATOM 871 C CA . PRO A 1 110 ? 45.770 22.606 -79.156 1.00 54.72 110 PRO A CA 1
ATOM 872 C C . PRO A 1 110 ? 46.754 23.785 -79.028 1.00 54.72 110 PRO A C 1
ATOM 874 O O . PRO A 1 110 ? 46.369 24.951 -78.977 1.00 54.72 110 PRO A O 1
ATOM 877 N N . ASP A 1 111 ? 48.027 23.398 -79.067 1.00 46.41 111 ASP A N 1
ATOM 878 C CA . ASP A 1 111 ? 49.170 24.042 -79.721 1.00 46.41 111 ASP A CA 1
ATOM 879 C C . ASP A 1 111 ? 49.735 25.390 -79.213 1.00 46.41 111 ASP A C 1
ATOM 881 O O . ASP A 1 111 ? 49.089 26.434 -79.145 1.00 46.41 111 ASP A O 1
ATOM 885 N N . LEU A 1 112 ? 51.043 25.326 -78.922 1.00 55.03 112 LEU A N 1
ATOM 886 C CA . LEU A 1 112 ? 51.980 26.397 -78.557 1.00 55.03 112 LEU A CA 1
ATOM 887 C C . LEU A 1 112 ? 52.003 27.594 -79.530 1.00 55.03 112 LEU A C 1
ATOM 889 O O . LEU A 1 112 ? 51.864 27.429 -80.742 1.00 55.03 112 LEU A O 1
ATOM 893 N N . PRO A 1 113 ? 52.458 28.759 -79.025 1.00 55.94 113 PRO A N 1
ATOM 894 C CA . PRO A 1 113 ? 53.485 29.534 -79.733 1.00 55.94 113 PRO A CA 1
ATOM 895 C C . PRO A 1 113 ? 54.646 30.016 -78.812 1.00 55.94 113 PRO A C 1
ATOM 897 O O . PRO A 1 113 ? 54.626 29.765 -77.605 1.00 55.94 113 PRO A O 1
ATOM 900 N N . PRO A 1 114 ? 55.723 30.610 -79.375 1.00 54.97 114 PRO A N 1
ATOM 901 C CA . PRO A 1 114 ? 57.097 30.440 -78.898 1.00 54.97 114 PRO A CA 1
ATOM 902 C C . PRO A 1 114 ? 57.584 31.493 -77.888 1.00 54.97 114 PRO A C 1
ATOM 904 O O . PRO A 1 114 ? 56.944 32.506 -77.624 1.00 54.97 114 PRO A O 1
ATOM 907 N N . ALA A 1 115 ? 58.779 31.210 -77.359 1.00 53.28 115 ALA A N 1
ATOM 908 C CA . ALA A 1 115 ? 59.571 31.986 -76.411 1.00 53.28 115 ALA A CA 1
ATOM 909 C C . ALA A 1 115 ? 59.536 33.515 -76.608 1.00 53.28 115 ALA A C 1
ATOM 911 O O . ALA A 1 115 ? 59.919 34.037 -77.654 1.00 53.28 115 ALA A O 1
ATOM 912 N N . GLY A 1 116 ? 59.190 34.223 -75.530 1.00 43.44 116 GLY A N 1
ATOM 913 C CA . GLY A 1 116 ? 59.332 35.669 -75.386 1.00 43.44 116 GLY A CA 1
ATOM 914 C C . GLY A 1 116 ? 59.884 36.011 -74.002 1.00 43.44 116 GLY A C 1
ATOM 915 O O . GLY A 1 116 ? 59.245 35.751 -72.987 1.00 43.44 116 GLY A O 1
ATOM 916 N N . LEU A 1 117 ? 61.098 36.562 -73.980 1.00 52.03 117 LEU A N 1
ATOM 917 C CA . LEU A 1 117 ? 61.767 37.164 -72.826 1.00 52.03 117 LEU A CA 1
ATOM 918 C C . LEU A 1 117 ? 60.890 38.247 -72.174 1.00 52.03 117 LEU A C 1
ATOM 920 O O . LEU A 1 117 ? 60.523 39.215 -72.834 1.00 52.03 117 LEU A O 1
ATOM 924 N N . GLY A 1 118 ? 60.626 38.120 -70.871 1.00 40.56 118 GLY A N 1
ATOM 925 C CA . GLY A 1 118 ? 59.916 39.140 -70.096 1.00 40.56 118 GLY A CA 1
ATOM 926 C C . GLY A 1 118 ? 59.746 38.783 -68.616 1.00 40.56 118 GLY A C 1
ATOM 927 O O . GLY A 1 118 ? 58.676 38.366 -68.194 1.00 40.56 118 GLY A O 1
ATOM 928 N N . LEU A 1 119 ? 60.805 38.955 -67.818 1.00 46.94 119 LEU A N 1
ATOM 929 C CA . LEU A 1 119 ? 60.690 39.282 -66.380 1.00 46.94 119 LEU A CA 1
ATOM 930 C C . LEU A 1 119 ? 59.982 40.654 -66.224 1.00 46.94 119 LEU A C 1
ATOM 932 O O . LEU A 1 119 ? 60.064 41.419 -67.190 1.00 46.94 119 LEU A O 1
ATOM 936 N N . PRO A 1 120 ? 59.413 41.077 -65.061 1.00 53.75 120 PRO A N 1
ATOM 937 C CA . PRO A 1 120 ? 59.369 40.512 -63.686 1.00 53.75 120 PRO A CA 1
ATOM 938 C C . PRO A 1 120 ? 57.911 40.603 -63.087 1.00 53.75 120 PRO A C 1
ATOM 940 O O . PRO A 1 120 ? 56.987 40.707 -63.892 1.00 53.75 120 PRO A O 1
ATOM 943 N N . PRO A 1 121 ? 57.598 40.645 -61.756 1.00 54.34 121 PRO A N 1
ATOM 944 C CA . PRO A 1 121 ? 58.396 40.475 -60.530 1.00 54.34 121 PRO A CA 1
ATOM 945 C C . PRO A 1 121 ? 57.816 39.490 -59.470 1.00 54.34 121 PRO A C 1
ATOM 947 O O . PRO A 1 121 ? 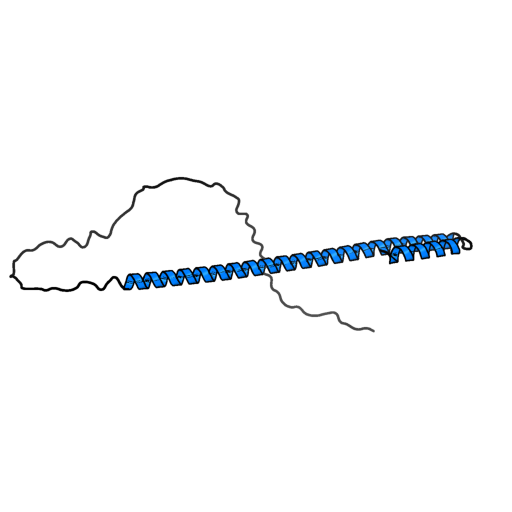56.667 39.053 -59.547 1.00 54.34 121 PRO A O 1
ATOM 950 N N . PRO A 1 122 ? 58.601 39.163 -58.421 1.00 59.03 122 PRO A N 1
ATOM 951 C CA . PRO A 1 122 ? 58.218 38.229 -57.368 1.00 59.03 122 PRO A CA 1
ATOM 952 C C . PRO A 1 122 ? 57.591 38.988 -56.194 1.00 59.03 122 PRO A C 1
ATOM 954 O O . PRO A 1 122 ? 58.323 39.515 -55.372 1.00 59.03 122 PRO A O 1
ATOM 957 N N . ASN A 1 123 ? 56.260 39.093 -56.108 1.00 53.19 123 ASN A N 1
ATOM 958 C CA . ASN A 1 123 ? 55.594 39.727 -54.952 1.00 53.19 123 ASN A CA 1
ATOM 959 C C . ASN A 1 123 ? 54.111 39.326 -54.790 1.00 53.19 123 ASN A C 1
ATOM 961 O O . ASN A 1 123 ? 53.242 40.178 -54.649 1.00 53.19 123 ASN A O 1
ATOM 965 N N . PHE A 1 124 ? 53.798 38.025 -54.765 1.00 50.31 124 PHE A N 1
ATOM 966 C CA . PHE A 1 124 ? 52.453 37.549 -54.376 1.00 50.31 124 PHE A CA 1
ATOM 967 C C . PHE A 1 124 ? 52.437 36.581 -53.183 1.00 50.31 124 PHE A C 1
ATOM 969 O O . PHE A 1 124 ? 51.388 36.046 -52.841 1.00 50.31 124 PHE A O 1
ATOM 976 N N . LEU A 1 125 ? 53.566 36.394 -52.488 1.00 50.19 125 LEU A N 1
ATOM 977 C CA . LEU A 1 125 ? 53.647 35.534 -51.295 1.00 50.19 125 LEU A CA 1
ATOM 978 C C . LEU A 1 125 ? 53.635 36.298 -49.956 1.00 50.19 125 LEU A C 1
ATOM 980 O O . LEU A 1 125 ? 54.092 35.768 -48.949 1.00 50.19 125 LEU A O 1
ATOM 984 N N . LEU A 1 126 ? 53.098 37.526 -49.912 1.00 51.12 126 LEU A N 1
ATOM 985 C CA . LEU A 1 126 ? 53.022 38.339 -48.681 1.00 51.12 126 LEU A CA 1
ATOM 986 C C . LEU A 1 126 ? 51.703 39.130 -48.510 1.00 51.12 126 LEU A C 1
ATOM 988 O O . LEU A 1 126 ? 51.719 40.231 -47.970 1.00 51.12 126 LEU A O 1
ATOM 992 N N . LEU A 1 127 ? 50.550 38.601 -48.950 1.00 48.34 127 LEU A N 1
ATOM 993 C CA . LEU A 1 127 ? 49.259 39.320 -48.834 1.00 48.34 127 LEU A CA 1
ATOM 994 C C . LEU A 1 127 ? 48.050 38.499 -48.337 1.00 48.34 127 LEU A C 1
ATOM 996 O O . LEU A 1 127 ? 46.921 38.963 -48.440 1.00 48.34 127 LEU A O 1
ATOM 1000 N N . LEU A 1 128 ? 48.253 37.315 -47.744 1.00 49.56 128 LEU A N 1
ATOM 1001 C CA . LEU A 1 128 ? 47.159 36.546 -47.106 1.00 49.56 128 LEU A CA 1
ATOM 1002 C C . LEU A 1 128 ? 47.489 35.991 -45.715 1.00 49.56 128 LEU A C 1
ATOM 1004 O O . LEU A 1 128 ? 46.776 35.151 -45.175 1.00 49.56 128 LEU A O 1
ATOM 1008 N N . ALA A 1 129 ? 48.532 36.528 -45.092 1.00 51.56 129 ALA A N 1
ATOM 1009 C CA . ALA A 1 129 ? 48.649 36.546 -43.647 1.00 51.56 129 ALA A CA 1
ATOM 1010 C C . A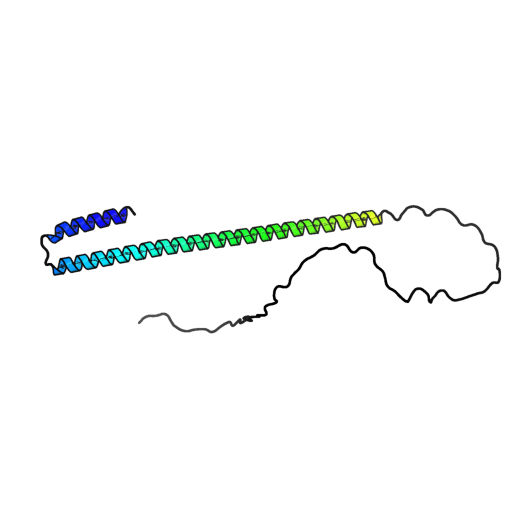LA A 1 129 ? 48.678 38.016 -43.250 1.00 51.56 129 ALA A C 1
ATOM 1012 O O . ALA A 1 129 ? 49.673 38.671 -43.554 1.00 51.56 129 ALA A O 1
ATOM 1013 N N . ARG A 1 130 ? 47.586 38.510 -42.637 1.00 42.34 130 ARG A N 1
ATOM 1014 C CA . ARG A 1 130 ? 47.539 39.598 -41.635 1.00 42.34 130 ARG A CA 1
ATOM 1015 C C . ARG A 1 130 ? 46.268 40.449 -41.749 1.00 42.34 130 ARG A C 1
ATOM 1017 O O . ARG A 1 130 ? 46.214 41.370 -42.550 1.00 42.34 130 ARG A O 1
ATOM 1024 N N . ASN A 1 131 ? 45.365 40.192 -40.796 1.00 38.81 131 ASN A N 1
ATOM 1025 C CA . ASN A 1 131 ? 44.387 41.127 -40.219 1.00 38.81 131 ASN A CA 1
ATOM 1026 C C . ASN A 1 131 ? 43.223 41.518 -41.144 1.00 38.81 131 ASN A C 1
ATOM 1028 O O . ASN A 1 131 ? 43.410 41.792 -42.314 1.00 38.81 131 ASN A O 1
ATOM 1032 N N . GLY A 1 132 ? 41.976 41.611 -40.714 1.00 38.75 132 GLY A N 1
ATOM 1033 C CA . GLY A 1 132 ? 41.342 41.653 -39.402 1.00 38.75 132 GLY A CA 1
ATOM 1034 C C . GLY A 1 132 ? 39.856 41.941 -39.679 1.00 38.75 132 GLY A C 1
ATOM 1035 O O . GLY A 1 132 ? 39.518 42.451 -40.740 1.00 38.75 132 GLY A O 1
ATOM 1036 N N . ALA A 1 133 ? 38.965 41.459 -38.822 1.00 38.59 133 ALA A N 1
ATOM 1037 C CA . ALA A 1 133 ? 38.140 42.341 -37.993 1.00 38.59 133 ALA A CA 1
ATOM 1038 C C . ALA A 1 133 ? 37.121 43.212 -38.772 1.00 38.59 133 ALA A C 1
ATOM 1040 O O 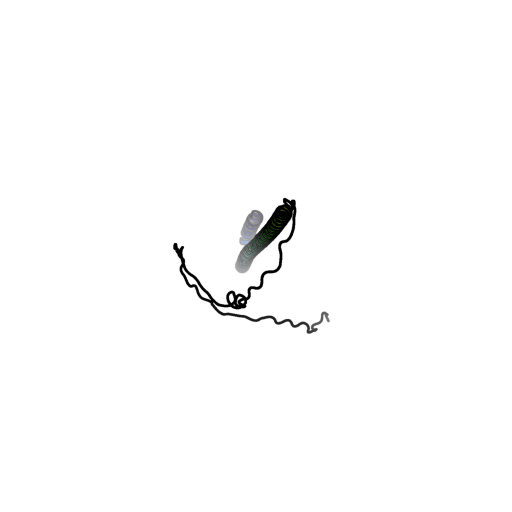. ALA A 1 133 ? 37.492 44.265 -39.273 1.00 38.59 133 ALA A O 1
ATOM 1041 N N . ASP A 1 134 ? 35.860 42.736 -38.775 1.00 45.22 134 ASP A N 1
ATOM 1042 C CA . ASP A 1 134 ? 34.591 43.427 -38.427 1.00 45.22 134 ASP A CA 1
ATOM 1043 C C . ASP A 1 134 ? 34.190 44.725 -39.189 1.00 45.22 134 ASP A C 1
ATOM 1045 O O . ASP A 1 134 ? 35.070 45.511 -39.525 1.00 45.22 134 ASP A O 1
ATOM 1049 N N . PRO A 1 135 ? 32.882 45.046 -39.431 1.00 51.66 135 PRO A N 1
ATOM 1050 C CA . PRO A 1 135 ? 31.859 45.065 -38.372 1.00 51.66 135 PRO A CA 1
ATOM 1051 C C . PRO A 1 135 ? 30.362 44.868 -38.747 1.00 51.66 135 PRO A C 1
ATOM 1053 O O . PRO A 1 135 ? 29.920 44.941 -39.887 1.00 51.66 135 PRO A O 1
ATOM 1056 N N . SER A 1 136 ? 29.580 44.666 -37.681 1.00 39.62 136 SER A N 1
ATOM 1057 C CA . SER A 1 136 ? 28.227 45.187 -37.406 1.00 39.62 136 SER A CA 1
ATOM 1058 C C . SER A 1 136 ? 27.197 45.342 -38.542 1.00 39.62 136 SER A C 1
ATOM 1060 O O . SER A 1 136 ? 27.250 46.303 -39.303 1.00 39.62 136 SER A O 1
ATOM 1062 N N . ALA A 1 137 ? 26.124 44.545 -38.482 1.00 40.94 137 ALA A N 1
ATOM 1063 C CA . ALA A 1 137 ? 24.738 45.041 -38.535 1.00 40.94 137 ALA A CA 1
ATOM 1064 C C . ALA A 1 137 ? 23.738 43.893 -38.313 1.00 40.94 137 ALA A C 1
ATOM 1066 O O . ALA A 1 137 ? 23.473 43.125 -39.229 1.00 40.94 137 ALA A O 1
ATOM 1067 N N . ALA A 1 138 ? 23.192 43.787 -37.098 1.00 41.16 138 ALA A N 1
ATOM 1068 C CA . ALA A 1 138 ? 21.784 43.452 -36.820 1.00 41.16 138 ALA A CA 1
ATOM 1069 C C . ALA A 1 138 ? 21.608 43.253 -35.308 1.00 41.16 138 ALA A C 1
ATOM 1071 O O . ALA A 1 138 ? 21.537 42.140 -34.791 1.00 41.16 138 ALA A O 1
ATOM 1072 N N . ALA A 1 139 ? 21.565 44.373 -34.590 1.00 42.12 139 ALA A N 1
ATOM 1073 C CA . ALA A 1 139 ? 21.008 44.427 -33.253 1.00 42.12 139 ALA A CA 1
ATOM 1074 C C . ALA A 1 139 ? 19.481 44.528 -33.370 1.00 42.12 139 ALA A C 1
ATOM 1076 O O . ALA A 1 139 ? 18.987 45.485 -33.959 1.00 42.12 139 ALA A O 1
ATOM 1077 N N . PHE A 1 140 ? 18.744 43.583 -32.782 1.00 40.53 140 PHE A N 1
ATOM 1078 C CA . PHE A 1 140 ? 17.373 43.817 -32.323 1.00 40.53 140 PHE A CA 1
ATOM 1079 C C . PHE A 1 140 ? 17.055 42.939 -31.097 1.00 40.53 140 PHE A C 1
ATOM 1081 O O . PHE A 1 140 ? 16.698 41.774 -31.205 1.00 40.53 140 PHE A O 1
ATOM 1088 N N . THR A 1 141 ? 17.295 43.552 -29.933 1.00 48.06 141 THR A N 1
ATOM 1089 C CA . THR A 1 141 ? 16.511 43.582 -28.680 1.00 48.06 141 THR A CA 1
ATOM 1090 C C . THR A 1 141 ? 15.962 42.323 -27.992 1.00 48.06 141 THR A C 1
ATOM 1092 O O . THR A 1 141 ? 15.282 41.499 -28.591 1.00 48.06 141 THR A O 1
ATOM 1095 N N . SER A 1 142 ? 16.021 42.431 -26.652 1.00 39.94 142 SER A N 1
ATOM 1096 C CA . SER A 1 142 ? 15.145 41.840 -25.621 1.00 39.94 142 SER A CA 1
ATOM 1097 C C . SER A 1 142 ? 15.655 40.513 -25.050 1.00 39.94 142 SER A C 1
ATOM 1099 O O . SER A 1 142 ? 15.784 39.536 -25.767 1.00 39.94 142 SER A O 1
ATOM 1101 N N . GLY A 1 143 ? 16.010 40.361 -23.774 1.00 42.75 143 GLY A N 1
ATOM 1102 C CA . GLY A 1 143 ? 15.675 41.118 -22.571 1.00 42.75 143 GLY A CA 1
ATOM 1103 C C . GLY A 1 143 ? 15.387 40.098 -21.463 1.00 42.75 143 GLY A C 1
ATOM 1104 O O . GLY A 1 143 ? 14.387 39.401 -21.553 1.00 42.75 143 GLY A O 1
ATOM 1105 N N . ASN A 1 144 ? 16.293 39.955 -20.488 1.00 44.91 144 ASN A N 1
ATOM 1106 C CA . ASN A 1 144 ? 16.086 39.338 -19.159 1.00 44.91 144 ASN A CA 1
ATOM 1107 C C . ASN A 1 144 ? 17.438 39.415 -18.411 1.00 44.91 144 ASN A C 1
ATOM 1109 O O . ASN A 1 144 ? 18.415 38.836 -18.872 1.00 44.91 144 ASN A O 1
ATOM 1113 N N . ALA A 1 145 ? 17.667 40.234 -17.375 1.00 43.19 145 ALA A N 1
ATOM 1114 C CA . ALA A 1 145 ? 17.010 40.272 -16.058 1.00 43.19 145 ALA A CA 1
ATOM 1115 C C . ALA A 1 145 ? 16.803 38.847 -15.503 1.00 43.19 145 ALA A C 1
ATOM 1117 O O . ALA A 1 145 ? 16.119 38.045 -16.115 1.00 43.19 145 ALA A O 1
ATOM 1118 N N . SER A 1 146 ? 17.343 38.406 -14.372 1.00 46.94 146 SER A N 1
ATOM 1119 C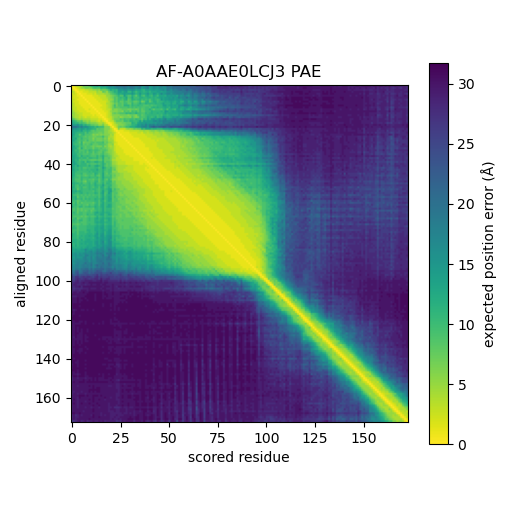 CA . SER A 1 146 ? 18.068 39.048 -13.282 1.00 46.94 146 SER A CA 1
ATOM 1120 C C . SER A 1 146 ? 18.630 37.930 -12.389 1.00 46.94 146 SER A C 1
ATOM 1122 O O . SER A 1 146 ? 17.925 36.982 -12.057 1.00 46.94 146 SER A O 1
ATOM 1124 N N . THR A 1 147 ? 19.908 38.049 -12.041 1.00 46.84 147 THR A N 1
ATOM 1125 C CA . THR A 1 147 ? 20.520 37.759 -10.732 1.00 46.84 147 THR A CA 1
ATOM 1126 C C . THR A 1 147 ? 19.689 37.022 -9.667 1.00 46.84 147 THR A C 1
ATOM 1128 O O . THR A 1 147 ? 18.720 37.543 -9.123 1.00 46.84 147 THR A O 1
ATOM 1131 N N . GLY A 1 148 ? 20.196 35.861 -9.235 1.00 42.62 148 GLY A N 1
ATOM 1132 C CA . GLY A 1 148 ? 19.657 35.105 -8.100 1.00 42.62 148 GLY A CA 1
ATOM 1133 C C . GLY A 1 148 ? 20.655 34.123 -7.484 1.00 42.62 148 GLY A C 1
ATOM 1134 O O . GLY A 1 148 ? 20.456 32.922 -7.552 1.00 42.62 148 GLY A O 1
ATOM 1135 N N . LYS A 1 149 ? 21.725 34.667 -6.891 1.00 50.47 149 LYS A N 1
ATOM 1136 C CA . LYS A 1 149 ? 22.546 34.100 -5.799 1.00 50.47 149 LYS A CA 1
ATOM 1137 C C . LYS A 1 149 ? 23.025 32.643 -5.917 1.00 50.47 149 LYS A C 1
ATOM 1139 O O . LYS A 1 149 ? 22.377 31.689 -5.502 1.00 50.47 149 LYS A O 1
ATOM 1144 N N . ILE A 1 150 ? 24.300 32.552 -6.287 1.00 50.25 150 ILE A N 1
ATOM 1145 C CA . ILE A 1 150 ? 25.226 31.471 -5.949 1.00 50.25 150 ILE A CA 1
ATOM 1146 C C . ILE A 1 150 ? 25.338 31.395 -4.418 1.00 50.25 150 ILE A C 1
ATOM 1148 O O . ILE A 1 150 ? 25.950 32.248 -3.775 1.00 50.25 150 ILE A O 1
ATOM 1152 N N . GLY A 1 151 ? 24.701 30.380 -3.839 1.00 43.44 151 GLY A N 1
ATOM 1153 C CA . GLY A 1 151 ? 24.843 29.977 -2.446 1.00 43.44 151 GLY A CA 1
ATOM 1154 C C . GLY A 1 151 ? 25.734 28.748 -2.359 1.00 43.44 151 GLY A C 1
ATOM 1155 O O . GLY A 1 151 ? 25.284 27.621 -2.538 1.00 43.44 151 GLY A O 1
ATOM 1156 N N . VAL A 1 152 ? 27.010 28.992 -2.083 1.00 50.88 152 VAL A N 1
ATOM 1157 C CA . VAL A 1 152 ? 28.001 28.008 -1.651 1.00 50.88 152 VAL A CA 1
ATOM 1158 C C . VAL A 1 152 ? 27.465 27.222 -0.450 1.00 50.88 152 VAL A C 1
ATOM 1160 O O . VAL A 1 152 ? 27.234 27.805 0.607 1.00 50.88 152 VAL A O 1
ATOM 1163 N N . ARG A 1 153 ? 27.345 25.896 -0.574 1.00 44.41 153 ARG A N 1
ATOM 1164 C CA . ARG A 1 153 ? 27.661 24.962 0.519 1.00 44.41 153 ARG A CA 1
ATOM 1165 C C . ARG A 1 153 ? 27.845 23.540 0.002 1.00 44.41 153 ARG A C 1
ATOM 1167 O O . ARG A 1 153 ? 26.912 22.752 -0.107 1.00 44.41 153 ARG A O 1
ATOM 1174 N N . ALA A 1 154 ? 29.108 23.225 -0.255 1.00 49.25 154 ALA A N 1
ATOM 1175 C CA . ALA A 1 154 ? 29.614 21.871 -0.187 1.00 49.25 154 ALA A CA 1
ATOM 1176 C C . ALA A 1 154 ? 29.443 21.328 1.247 1.00 49.25 154 ALA A C 1
ATOM 1178 O O . ALA A 1 154 ? 29.903 21.928 2.218 1.00 49.25 154 ALA A O 1
ATOM 1179 N N . LYS A 1 155 ? 28.786 20.179 1.366 1.00 46.72 155 LYS A N 1
ATOM 1180 C CA . LYS A 1 155 ? 28.997 19.169 2.411 1.00 46.72 155 LYS A CA 1
ATOM 1181 C C . LYS A 1 155 ? 29.165 17.879 1.612 1.00 46.72 155 LYS A C 1
ATOM 1183 O O . LYS A 1 155 ? 28.195 17.382 1.061 1.00 46.72 155 LYS A O 1
ATOM 1188 N N . ILE A 1 156 ? 30.387 17.474 1.261 1.00 53.91 156 ILE A N 1
ATOM 1189 C CA . ILE A 1 156 ? 31.260 16.644 2.106 1.00 53.91 156 ILE A CA 1
ATOM 1190 C C . ILE A 1 156 ? 30.418 15.783 3.043 1.00 53.91 156 ILE A C 1
ATOM 1192 O O . ILE A 1 156 ? 29.977 16.265 4.081 1.00 53.91 156 ILE A O 1
ATOM 1196 N N . LEU A 1 157 ? 30.194 14.536 2.634 1.00 50.84 157 LEU A N 1
ATOM 1197 C CA . LEU A 1 157 ? 30.202 13.346 3.487 1.00 50.84 157 LEU A CA 1
ATOM 1198 C C . LEU A 1 157 ? 30.234 12.118 2.566 1.00 50.84 157 LEU A C 1
ATOM 1200 O O . LEU A 1 157 ? 29.272 11.374 2.411 1.00 50.84 157 LEU A O 1
ATOM 1204 N N . GLN A 1 158 ? 31.386 11.962 1.918 1.00 43.78 158 GLN A N 1
ATOM 1205 C CA . GLN A 1 158 ? 31.897 10.664 1.508 1.00 43.78 158 GLN A CA 1
ATOM 1206 C C . GLN A 1 158 ? 32.704 10.165 2.713 1.00 43.78 158 GLN A C 1
ATOM 1208 O O . GLN A 1 158 ? 33.631 10.839 3.160 1.00 43.78 158 GLN A O 1
ATOM 1213 N N . GLY A 1 159 ? 32.265 9.064 3.315 1.00 42.81 159 GLY A N 1
ATOM 1214 C CA . GLY A 1 159 ? 32.769 8.569 4.596 1.00 42.81 159 GLY A CA 1
ATOM 1215 C C . GLY A 1 159 ? 32.452 7.093 4.775 1.00 42.81 159 GLY A C 1
ATOM 1216 O O . GLY A 1 159 ? 31.833 6.685 5.747 1.00 42.81 159 GLY A O 1
ATOM 1217 N N . GLU A 1 160 ? 32.840 6.328 3.767 1.00 46.94 160 GLU A N 1
ATOM 1218 C CA . GLU A 1 160 ? 32.967 4.880 3.751 1.00 46.94 160 GLU A CA 1
ATOM 1219 C C . GLU A 1 160 ? 33.965 4.409 4.829 1.00 46.94 160 GLU A C 1
ATOM 1221 O O . GLU A 1 160 ? 35.152 4.713 4.751 1.00 46.94 160 GLU A O 1
ATOM 1226 N N . ARG A 1 161 ? 33.478 3.678 5.840 1.00 48.69 161 ARG A N 1
ATOM 1227 C CA . ARG A 1 161 ? 34.201 2.670 6.650 1.00 48.69 161 ARG A CA 1
ATOM 1228 C C . ARG A 1 161 ? 33.135 1.702 7.176 1.00 48.69 161 ARG A C 1
ATOM 1230 O O . ARG A 1 161 ? 32.338 2.074 8.025 1.00 48.69 161 ARG A O 1
ATOM 1237 N N . ILE A 1 162 ? 32.858 0.576 6.522 1.00 49.34 162 ILE A N 1
ATOM 1238 C CA . ILE A 1 162 ? 33.588 -0.703 6.591 1.00 49.34 162 ILE A CA 1
ATOM 1239 C C . ILE A 1 162 ? 34.087 -1.034 8.011 1.00 49.34 162 ILE A C 1
ATOM 1241 O O . ILE A 1 162 ? 34.987 -0.381 8.524 1.00 49.34 162 ILE A O 1
ATOM 1245 N N . ASN A 1 163 ? 33.525 -2.122 8.553 1.00 46.22 163 ASN A N 1
ATOM 1246 C CA . ASN A 1 163 ? 34.062 -3.027 9.577 1.00 46.22 163 ASN A CA 1
ATOM 1247 C C . ASN A 1 163 ? 34.495 -2.470 10.942 1.00 46.22 163 ASN A C 1
ATOM 1249 O O . ASN A 1 163 ? 35.595 -1.956 11.102 1.00 46.22 163 ASN A O 1
ATOM 1253 N N . ALA A 1 164 ? 33.723 -2.831 11.967 1.00 47.12 164 ALA A N 1
ATOM 1254 C CA . ALA A 1 164 ? 34.220 -3.657 13.073 1.00 47.12 164 ALA A CA 1
ATOM 1255 C C . ALA A 1 164 ? 32.991 -4.296 13.742 1.00 47.12 164 ALA A C 1
ATOM 1257 O O . ALA A 1 164 ? 32.112 -3.606 14.242 1.00 47.12 164 ALA A O 1
ATOM 1258 N N . GLN A 1 165 ? 32.730 -5.569 13.462 1.00 41.25 165 GLN A N 1
ATOM 1259 C CA . GLN A 1 165 ? 33.092 -6.672 14.350 1.00 41.25 165 GLN A CA 1
ATOM 1260 C C . GLN A 1 165 ? 32.445 -6.579 15.738 1.00 41.25 165 GLN A C 1
ATOM 1262 O O . GLN A 1 165 ? 32.759 -5.705 16.531 1.00 41.25 165 GLN A O 1
ATOM 1267 N N . ALA A 1 166 ? 31.630 -7.600 16.008 1.00 46.91 166 ALA A N 1
ATOM 1268 C CA . ALA A 1 166 ? 31.602 -8.325 17.270 1.00 46.91 166 ALA A CA 1
ATOM 1269 C C . ALA A 1 166 ? 31.305 -7.522 18.547 1.00 46.91 166 ALA A C 1
ATOM 1271 O O . ALA A 1 166 ? 32.144 -6.810 19.081 1.00 46.91 166 ALA A O 1
ATOM 1272 N N . SER A 1 167 ? 30.161 -7.821 19.162 1.00 41.94 167 SER A N 1
ATOM 1273 C CA . SER A 1 167 ? 30.147 -8.598 20.412 1.00 41.94 167 SER A CA 1
ATOM 1274 C C . SER A 1 167 ? 28.867 -8.314 21.193 1.00 41.94 167 SER A C 1
ATOM 1276 O O . SER A 1 167 ? 28.697 -7.231 21.748 1.00 41.94 167 SER A O 1
ATOM 1278 N N . LYS A 1 168 ? 27.972 -9.305 21.209 1.00 49.22 168 LYS A N 1
ATOM 1279 C CA . LYS A 1 168 ? 27.131 -9.749 22.339 1.00 49.22 168 LYS A CA 1
ATOM 1280 C C . LYS A 1 168 ? 26.000 -10.589 21.754 1.00 49.22 168 LYS A C 1
ATOM 1282 O O . LYS A 1 168 ? 24.990 -10.074 21.301 1.00 49.22 168 LYS A O 1
ATOM 1287 N N . MET A 1 169 ? 26.298 -11.843 21.431 1.00 46.53 169 MET A N 1
ATOM 1288 C CA . MET A 1 169 ? 26.329 -12.958 22.386 1.00 46.53 169 MET A CA 1
ATOM 1289 C C . MET A 1 169 ? 24.913 -13.243 22.889 1.00 46.53 169 MET A C 1
ATOM 1291 O O . MET A 1 169 ? 24.368 -12.577 23.763 1.00 46.53 169 MET A O 1
ATOM 1295 N N . ILE A 1 170 ? 24.343 -14.222 22.197 1.00 55.12 170 ILE A N 1
ATOM 1296 C CA . ILE A 1 170 ? 23.170 -15.019 22.525 1.00 55.12 170 ILE A CA 1
ATOM 1297 C C . ILE A 1 170 ? 23.570 -15.986 23.664 1.00 55.12 170 ILE A C 1
ATOM 1299 O O . ILE A 1 170 ? 24.747 -16.336 23.755 1.00 55.12 170 ILE A O 1
ATOM 1303 N N . PHE A 1 171 ? 22.565 -16.455 24.416 1.00 49.72 171 PHE A N 1
ATOM 1304 C CA . PHE A 1 171 ? 22.530 -17.538 25.428 1.00 49.72 171 PHE A CA 1
ATOM 1305 C C . PHE A 1 171 ? 22.714 -17.075 26.885 1.00 49.72 171 PHE A C 1
ATOM 1307 O O . PHE A 1 171 ? 23.751 -16.535 27.242 1.00 49.72 171 PHE A O 1
ATOM 1314 N N . PHE A 1 172 ? 21.652 -17.047 27.711 1.00 50.00 172 PHE A N 1
ATOM 1315 C CA . PHE A 1 172 ? 20.991 -18.175 28.412 1.00 50.00 172 PHE A CA 1
ATOM 1316 C C . PHE A 1 172 ? 21.970 -19.049 29.201 1.00 50.00 172 PHE A C 1
ATOM 1318 O O . PHE A 1 172 ? 22.534 -19.971 28.625 1.00 50.00 172 PHE A O 1
ATOM 1325 N N . THR A 1 173 ? 22.128 -18.739 30.493 1.00 52.16 173 THR A N 1
ATOM 1326 C CA . THR A 1 173 ? 21.851 -19.570 31.692 1.00 52.16 173 THR A CA 1
ATOM 1327 C C . THR A 1 173 ? 22.351 -18.827 32.919 1.00 52.16 173 THR A C 1
ATOM 1329 O O . THR A 1 173 ? 23.508 -18.355 32.859 1.00 52.16 173 THR A O 1
#

Secondary structure (DSSP, 8-state):
-HHHHHHHHHHHHHHHHHTTTS-HHHHHHHHHHHHHHHHHHHHHHHHHHHHHHHHHHHHHHHHHHHHHHHHHHHHHHHHHHHHHHHHHHHHHHHHHHHTTS-S---------------------SSSSS--------------------------------------------

Radius of gyration: 46.3 Å; Cα contacts (8 Å, |Δi|>4): 2; chains: 1; bounding box: 88×65×127 Å

pLDDT: mean 71.3, std 21.91, range [38.59, 98.38]

Solvent-accessible surface area (backbone atoms only — not comparable to full-atom values): 11639 Å² total; per-residue (Å²): 116,73,65,60,57,52,51,51,50,52,50,52,52,53,49,59,64,50,64,80,81,56,60,71,68,58,53,53,52,51,51,51,52,50,53,50,53,49,54,51,51,50,53,51,52,51,51,52,50,50,53,51,50,50,51,50,51,52,52,50,50,52,51,52,51,51,51,51,50,51,50,51,51,51,51,52,52,52,51,52,51,52,50,52,51,52,53,53,50,52,52,52,51,54,54,58,60,66,71,72,77,82,84,88,89,85,87,82,88,80,84,88,84,81,96,74,94,76,84,87,82,94,82,81,90,80,79,86,78,80,87,76,82,87,82,90,90,84,88,79,84,87,88,76,87,75,94,81,77,94,75,89,74,89,73,88,82,88,77,92,74,83,87,80,79,88,90,81,84,84,81,93,132

Foldseek 3Di:
DVVVVVVVVVLVVVLVVVVVDDDVVVNVVSVVVVVVVVVVVVVVVVVVVVVVVVVVVVVVVVVVVVVVVVVVVVVVVVVVVVVVVVVVVVVVVVVVVVVPPDDDDDDDDDDDDDDDDDDDDDDDPPDPPDDDDDDDDDDDDDDDDDDDDDDDDDDDDPDDDDDDDDDDDDDDD

Sequence (173 aa):
MCIHIKLVKLLLQTLKYFAADLQPLRLLLLLLLLLLSLSLSQSLSLLLLLLRLLSLLLLLLLLLLLLLLLLLLLLLLLLLLLLRLRLSLLLLLLLKSSTSTHVRSSHPEPDLPPAGLGLPPPNFLLLLARNGADPSAAAFTSGNASTGKIGVRAKILQGERINAQASKMIFFT